Protein AF-A0A1I7I3B3-F1 (afdb_monomer_lite)

Secondary structure (DSSP, 8-state):
--GGGGSS-------S--TTSPPPPTT-EEEEEEGGGEEEEEESS---EEE-TTS-EEE-SS-EEEEEEETTS-EEEEEE-TT-EEEEETTEEEEEESSPPEEE-

Radius of gyration: 14.71 Å; chains: 1; bounding box: 28×39×44 Å

Sequence (105 aa):
MNKDLMRNTGSLISPTIDISGGAIPDGYKVTRCNTDHIACMLWNPLGVWESTPNQVLKLVSSVCRLNVIKSNGLNMTFNFKENDYRYTLGNWIILIHQNDIDIKK

Foldseek 3Di:
DDPPPVVPDPCQADQDDDVVRDHQDPLKGKGKDQQVFFPDKDKVPQADWDQDPVRKTFGQDQWIWIWTQGPVRKIKIDTAGGGWIWDDDVRIIMTIGNDDIDIDD

pLDDT: mean 77.69, std 22.49, range [29.98, 96.88]

Structure (mmCIF, N/CA/C/O backbone):
data_AF-A0A1I7I3B3-F1
#
_entry.id   AF-A0A1I7I3B3-F1
#
loop_
_atom_site.group_PDB
_atom_site.id
_atom_site.type_symbol
_atom_site.label_atom_id
_atom_site.label_alt_id
_atom_site.label_comp_id
_atom_site.label_asym_id
_atom_site.label_entity_id
_atom_site.label_seq_id
_atom_site.pdbx_PDB_ins_code
_atom_site.Cartn_x
_atom_site.Cartn_y
_atom_site.Cartn_z
_atom_site.occupancy
_atom_site.B_iso_or_equiv
_atom_site.auth_seq_id
_atom_site.auth_comp_id
_atom_site.auth_asym_id
_atom_site.auth_atom_id
_atom_site.pdbx_PDB_model_num
ATOM 1 N N . MET A 1 1 ? -11.373 -27.921 25.556 1.00 36.56 1 MET A N 1
ATOM 2 C CA . MET A 1 1 ? -10.308 -26.964 25.182 1.00 36.56 1 MET A CA 1
ATOM 3 C C . MET A 1 1 ? -10.866 -26.074 24.073 1.00 36.56 1 MET A C 1
ATOM 5 O O . MET A 1 1 ? -11.406 -26.609 23.113 1.00 36.56 1 MET A O 1
ATOM 9 N N . ASN A 1 2 ? -10.911 -24.759 24.309 1.00 30.50 2 ASN A N 1
ATOM 10 C CA . ASN A 1 2 ? -11.825 -23.792 23.676 1.00 30.50 2 ASN A CA 1
ATOM 11 C C . ASN A 1 2 ? -11.693 -23.6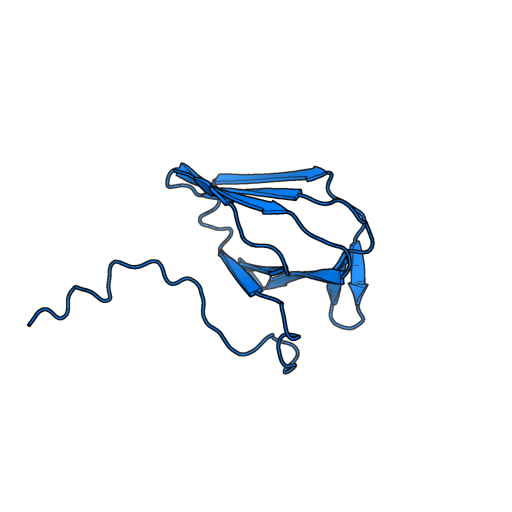56 22.148 1.00 30.50 2 ASN A C 1
ATOM 13 O O . ASN A 1 2 ? -10.608 -23.394 21.639 1.00 30.50 2 ASN A O 1
ATOM 17 N N . LYS A 1 3 ? -12.835 -23.730 21.445 1.00 33.12 3 LYS A N 1
ATOM 18 C CA . LYS A 1 3 ? -12.993 -23.413 20.010 1.00 33.12 3 LYS A CA 1
ATOM 19 C C . LYS A 1 3 ? -13.102 -21.902 19.729 1.00 33.12 3 LYS A C 1
ATOM 21 O O . LYS A 1 3 ? -13.203 -21.497 18.578 1.00 33.12 3 LYS A O 1
ATOM 26 N N . ASP A 1 4 ? -13.019 -21.069 20.765 1.00 36.06 4 ASP A N 1
ATOM 27 C CA . ASP A 1 4 ? -13.227 -19.619 20.678 1.00 36.06 4 ASP A CA 1
ATOM 28 C C . ASP A 1 4 ? -11.951 -18.792 20.458 1.00 36.06 4 ASP A C 1
ATOM 30 O O . ASP A 1 4 ? -12.020 -17.571 20.335 1.00 36.06 4 ASP A O 1
ATOM 34 N N . LEU A 1 5 ? -10.780 -19.427 20.325 1.00 30.02 5 LEU A N 1
ATOM 35 C CA . LEU A 1 5 ? -9.524 -18.707 20.072 1.00 30.02 5 LEU A CA 1
ATOM 36 C C . LEU A 1 5 ? -9.234 -18.436 18.582 1.00 30.02 5 LEU A C 1
ATOM 38 O O . LEU A 1 5 ? -8.231 -17.807 18.268 1.00 30.02 5 LEU A O 1
ATOM 42 N N . MET A 1 6 ? -10.109 -18.868 17.663 1.00 29.98 6 MET A N 1
ATOM 43 C CA . MET A 1 6 ? -10.004 -18.550 16.224 1.00 29.98 6 MET A CA 1
ATOM 44 C C . MET A 1 6 ? -10.918 -17.403 15.770 1.00 29.98 6 MET A C 1
ATOM 46 O O . MET A 1 6 ? -10.950 -17.069 14.591 1.00 29.98 6 MET A O 1
ATOM 50 N N . ARG A 1 7 ? -11.647 -16.764 16.694 1.00 31.56 7 ARG A N 1
ATOM 51 C CA . ARG A 1 7 ? -12.500 -15.602 16.387 1.00 31.56 7 ARG A CA 1
ATOM 52 C C . ARG A 1 7 ? -11.849 -14.246 16.666 1.00 31.56 7 ARG A C 1
ATOM 54 O O . ARG A 1 7 ? -12.458 -13.233 16.350 1.00 31.56 7 ARG A O 1
ATOM 61 N N . ASN A 1 8 ? -10.644 -14.207 17.246 1.00 33.16 8 ASN A N 1
ATOM 62 C CA . ASN A 1 8 ? -10.120 -12.979 17.856 1.00 33.16 8 ASN A CA 1
ATOM 63 C C . ASN A 1 8 ? -8.655 -12.634 17.551 1.00 33.16 8 ASN A C 1
ATOM 65 O O . ASN A 1 8 ? -8.051 -11.814 18.236 1.00 33.16 8 ASN A O 1
ATOM 69 N N . THR A 1 9 ? -8.085 -13.195 16.491 1.00 31.08 9 THR A N 1
ATOM 70 C CA . THR A 1 9 ? -6.861 -12.654 15.898 1.00 31.08 9 THR A CA 1
ATOM 71 C C . THR A 1 9 ? -7.204 -12.211 14.490 1.00 31.08 9 THR A C 1
ATOM 73 O O . THR A 1 9 ? -7.541 -13.021 13.632 1.00 31.08 9 THR A O 1
ATOM 76 N N . GLY A 1 10 ? -7.180 -10.898 14.262 1.00 32.03 10 GLY A N 1
ATOM 77 C CA . GLY A 1 10 ? -7.293 -10.274 12.949 1.00 32.03 10 GLY A CA 1
ATOM 78 C C . GLY A 1 10 ? -6.121 -10.655 12.047 1.00 32.03 10 GLY A C 1
ATOM 79 O O . GLY A 1 10 ? -5.329 -9.801 11.660 1.00 32.03 10 GLY A O 1
ATOM 80 N N . SER A 1 11 ? -6.010 -11.940 11.715 1.00 32.91 11 SER A N 1
ATOM 81 C CA . SER A 1 11 ? -5.093 -12.476 10.724 1.00 32.91 11 SER A CA 1
ATOM 82 C C . SER A 1 11 ? -5.654 -12.145 9.343 1.00 32.91 11 SER A C 1
ATOM 84 O O . SER A 1 11 ? -6.195 -12.984 8.630 1.00 32.91 11 SER A O 1
ATOM 86 N N . LEU A 1 12 ? -5.563 -10.866 8.978 1.00 35.53 12 LEU A N 1
ATOM 87 C CA . LEU A 1 12 ? -5.835 -10.339 7.638 1.00 35.53 12 LEU A CA 1
ATOM 88 C C . LEU A 1 12 ? -4.683 -10.639 6.663 1.00 35.53 12 LEU A C 1
ATOM 90 O O . LEU A 1 12 ? -4.424 -9.877 5.734 1.00 35.53 12 LEU A O 1
ATOM 94 N N . ILE A 1 13 ? -3.985 -11.758 6.849 1.00 36.53 13 ILE A N 1
ATOM 95 C CA . ILE A 1 13 ? -2.905 -12.182 5.965 1.00 36.53 13 ILE A CA 1
ATOM 96 C C . ILE A 1 13 ? -3.275 -13.562 5.442 1.00 36.53 13 ILE A C 1
ATOM 98 O O . ILE A 1 13 ? -2.869 -14.584 5.983 1.00 36.53 13 ILE A O 1
ATOM 102 N N . SER A 1 14 ? -4.075 -13.589 4.375 1.00 32.41 14 SER A N 1
ATOM 103 C CA . SER A 1 14 ? -4.078 -14.753 3.491 1.00 32.41 14 SER A CA 1
ATOM 104 C C . SER A 1 14 ? -2.776 -14.699 2.691 1.00 32.41 14 SER A C 1
ATOM 106 O O . SER A 1 14 ? -2.622 -13.788 1.868 1.00 32.41 14 SER A O 1
ATOM 108 N N . PRO A 1 15 ? -1.825 -15.626 2.873 1.00 38.41 15 PRO A N 1
ATOM 109 C CA . PRO A 1 15 ? -0.866 -15.863 1.816 1.00 38.41 15 PRO A CA 1
ATOM 110 C C . PRO A 1 15 ? -1.638 -16.425 0.617 1.00 38.41 15 PRO A C 1
ATOM 112 O O . PRO A 1 15 ? -2.771 -16.898 0.742 1.00 38.41 15 PRO A O 1
ATOM 115 N N . THR A 1 16 ? -0.997 -16.395 -0.540 1.00 38.28 16 THR A N 1
ATOM 116 C CA . THR A 1 16 ? -1.379 -17.098 -1.768 1.00 38.28 16 THR A CA 1
ATOM 117 C C . THR A 1 16 ? -2.521 -16.521 -2.617 1.00 38.28 16 THR A C 1
ATOM 119 O O . THR A 1 16 ? -3.692 -16.525 -2.255 1.00 38.28 16 THR A O 1
ATOM 122 N N . ILE A 1 17 ? -2.082 -16.140 -3.824 1.00 36.38 17 ILE A N 1
ATOM 123 C CA . ILE A 1 17 ? -2.795 -15.871 -5.074 1.00 36.38 17 ILE A CA 1
ATOM 124 C C . ILE A 1 17 ? -3.186 -14.400 -5.257 1.00 36.38 17 ILE A C 1
ATOM 126 O O . ILE A 1 17 ? -4.238 -13.921 -4.835 1.00 36.38 17 ILE A O 1
ATOM 130 N N . ASP A 1 18 ? -2.260 -13.683 -5.896 1.00 41.34 18 ASP A N 1
ATOM 131 C CA . ASP A 1 18 ? -2.554 -12.485 -6.670 1.00 41.34 18 ASP A CA 1
ATOM 132 C C . ASP A 1 18 ? -3.455 -12.864 -7.864 1.00 41.34 18 ASP A C 1
ATOM 134 O O . ASP A 1 18 ? -3.391 -13.977 -8.390 1.00 41.34 18 ASP A O 1
ATOM 138 N N . ILE A 1 19 ? -4.290 -11.929 -8.306 1.00 42.31 19 ILE A N 1
ATOM 139 C CA . ILE A 1 19 ? -5.278 -12.086 -9.392 1.00 42.31 19 ILE A CA 1
ATOM 140 C C . ILE A 1 19 ? -4.572 -12.278 -10.752 1.00 42.31 19 ILE A C 1
ATOM 142 O O . ILE A 1 19 ? -5.196 -12.617 -11.752 1.00 42.31 19 ILE A O 1
ATOM 146 N N . SER A 1 20 ? -3.246 -12.119 -10.780 1.00 38.88 20 SER A N 1
ATOM 147 C CA . SER A 1 20 ? -2.369 -12.394 -11.918 1.00 38.88 20 SER A CA 1
ATOM 148 C C . SER A 1 20 ? -1.911 -13.860 -12.032 1.00 38.88 20 SER A C 1
ATOM 150 O O . SER A 1 20 ? -1.278 -14.213 -13.024 1.00 38.88 20 SER A O 1
ATOM 152 N N . GLY A 1 21 ? -2.183 -14.721 -11.039 1.00 39.03 21 GLY A N 1
AT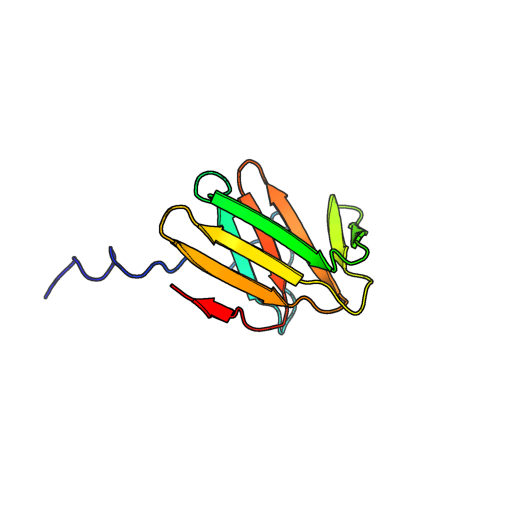OM 153 C CA . GLY A 1 21 ? -1.661 -16.097 -11.007 1.00 39.03 21 GLY A CA 1
ATOM 154 C C . GLY A 1 21 ? -0.147 -16.194 -10.759 1.00 39.03 21 GLY A C 1
ATOM 155 O O . GLY A 1 21 ? 0.409 -17.290 -10.800 1.00 39.03 21 GLY A O 1
ATOM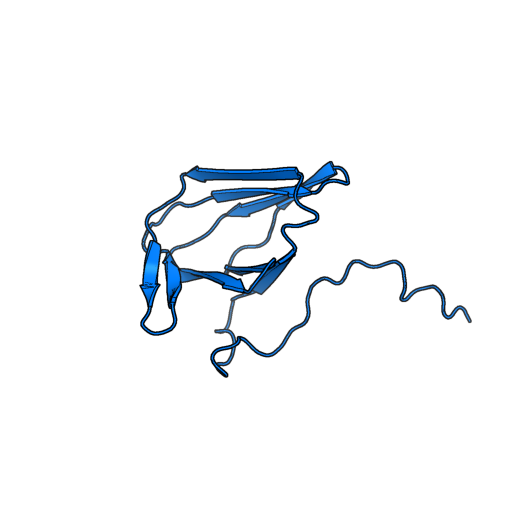 156 N N . GLY A 1 22 ? 0.524 -15.068 -10.490 1.00 52.38 22 GLY A N 1
ATOM 157 C CA . GLY A 1 22 ? 1.949 -15.008 -10.172 1.00 52.38 22 GLY A CA 1
ATOM 158 C C . GLY A 1 22 ? 2.246 -15.269 -8.694 1.00 52.38 22 GLY A C 1
ATOM 159 O O . GLY A 1 22 ? 1.444 -14.968 -7.805 1.00 52.38 22 GLY A O 1
ATOM 160 N N . ALA A 1 23 ? 3.429 -15.820 -8.421 1.00 61.56 23 ALA A N 1
ATOM 161 C CA . ALA A 1 23 ? 3.970 -15.873 -7.068 1.00 61.56 23 ALA A CA 1
ATOM 162 C C . ALA A 1 23 ? 4.297 -14.451 -6.577 1.00 61.56 23 ALA A C 1
ATOM 164 O O . ALA A 1 23 ? 4.796 -13.622 -7.339 1.00 61.56 23 ALA A O 1
ATOM 165 N N . ILE A 1 24 ? 4.030 -14.174 -5.298 1.00 68.38 24 ILE A N 1
ATOM 166 C CA . ILE A 1 24 ? 4.488 -12.943 -4.642 1.00 68.38 24 ILE A CA 1
ATOM 167 C C . ILE A 1 24 ? 6.024 -12.991 -4.629 1.00 68.38 24 ILE A C 1
ATOM 169 O O . ILE A 1 24 ? 6.556 -14.012 -4.187 1.00 68.38 24 ILE A O 1
ATOM 173 N N . PRO A 1 25 ? 6.741 -11.955 -5.106 1.00 72.12 25 PRO A N 1
ATOM 174 C CA . PRO A 1 25 ? 8.198 -11.993 -5.135 1.00 72.12 25 PRO A CA 1
ATOM 175 C C . PRO A 1 25 ? 8.790 -12.151 -3.728 1.00 72.12 25 PRO A C 1
ATOM 177 O O . PRO A 1 25 ? 8.230 -11.644 -2.750 1.00 72.12 25 PRO A O 1
ATOM 180 N N . ASP A 1 26 ? 9.942 -12.814 -3.627 1.00 77.62 26 ASP A N 1
ATOM 181 C CA . ASP A 1 26 ? 10.641 -12.982 -2.352 1.00 77.62 26 ASP A CA 1
ATOM 182 C C . ASP A 1 26 ? 10.920 -11.625 -1.688 1.00 77.62 26 ASP A C 1
ATOM 184 O O . ASP A 1 26 ? 11.285 -10.644 -2.339 1.00 77.62 26 ASP A O 1
ATOM 188 N N . GLY A 1 27 ? 10.728 -11.565 -0.368 1.00 82.25 27 GLY A N 1
ATOM 189 C CA . GLY A 1 27 ? 10.903 -10.343 0.422 1.00 82.25 27 GLY A CA 1
ATOM 190 C C . GLY A 1 27 ? 9.699 -9.394 0.436 1.00 82.25 27 GLY A C 1
ATOM 191 O O . GLY A 1 27 ? 9.737 -8.402 1.162 1.00 82.25 27 GLY A O 1
ATOM 192 N N . TYR A 1 28 ? 8.620 -9.696 -0.294 1.00 85.94 28 TYR A N 1
ATOM 193 C CA . TYR A 1 28 ? 7.390 -8.901 -0.266 1.00 85.94 28 TYR A CA 1
ATOM 194 C C . TYR A 1 28 ? 6.330 -9.486 0.670 1.00 85.94 28 TYR A C 1
ATOM 196 O O . TYR A 1 28 ? 6.189 -10.696 0.850 1.00 85.94 28 TYR A O 1
ATOM 204 N N . LYS A 1 29 ? 5.533 -8.588 1.242 1.00 86.62 29 LYS A N 1
ATOM 205 C CA . LYS A 1 29 ? 4.364 -8.863 2.079 1.00 86.62 29 LYS A CA 1
ATOM 206 C C . LYS A 1 29 ? 3.125 -8.345 1.365 1.00 86.62 29 LYS A C 1
ATOM 208 O O . LYS A 1 29 ? 3.190 -7.343 0.656 1.00 86.62 29 LYS A O 1
ATOM 213 N N . VAL A 1 30 ? 1.994 -9.016 1.571 1.00 88.00 30 VAL A N 1
ATOM 214 C CA . VAL A 1 30 ? 0.707 -8.604 0.999 1.00 88.00 30 VAL A CA 1
ATOM 215 C C . VAL A 1 30 ? -0.228 -8.169 2.107 1.00 88.00 30 VAL A C 1
ATOM 217 O O . VAL A 1 30 ? -0.596 -8.971 2.966 1.00 88.00 30 VAL A O 1
ATOM 220 N N . THR A 1 31 ? -0.671 -6.919 2.031 1.00 87.75 31 THR A N 1
ATOM 221 C CA . THR A 1 31 ? -1.686 -6.369 2.923 1.00 87.75 31 THR A CA 1
ATOM 222 C C . THR A 1 31 ? -2.948 -6.056 2.151 1.00 87.75 31 THR A C 1
ATOM 224 O O . THR A 1 31 ? -2.921 -5.376 1.125 1.00 87.75 31 THR A O 1
ATOM 227 N N . ARG A 1 32 ? -4.077 -6.550 2.663 1.00 88.25 32 ARG A N 1
ATOM 228 C CA . ARG A 1 32 ? -5.398 -6.318 2.083 1.00 88.25 32 ARG A CA 1
ATOM 229 C C . ARG A 1 32 ? -6.201 -5.432 3.014 1.00 88.25 32 ARG A C 1
ATOM 231 O O . ARG A 1 32 ? -6.480 -5.797 4.155 1.00 88.25 32 ARG A O 1
ATOM 238 N N . CYS A 1 33 ? -6.605 -4.278 2.512 1.00 86.69 33 CYS A N 1
ATOM 239 C CA . CYS A 1 33 ? -7.406 -3.330 3.260 1.00 86.69 33 CYS A CA 1
ATOM 240 C C . CYS A 1 33 ? -8.779 -3.214 2.603 1.00 86.69 33 CYS A C 1
ATOM 242 O O . CYS A 1 33 ? -8.904 -2.650 1.522 1.00 86.69 33 CYS A O 1
ATOM 244 N N . ASN A 1 34 ? -9.816 -3.715 3.277 1.00 88.06 34 ASN A N 1
ATOM 245 C CA . ASN A 1 34 ? -11.189 -3.425 2.875 1.00 88.06 34 ASN A CA 1
ATOM 246 C C . ASN A 1 34 ? -11.483 -1.939 3.140 1.00 88.06 34 ASN A C 1
ATOM 248 O O . ASN A 1 34 ? -11.289 -1.482 4.277 1.00 88.06 34 ASN A O 1
ATOM 252 N N . THR A 1 35 ? -11.893 -1.214 2.100 1.00 88.19 35 THR A N 1
ATOM 253 C CA . THR A 1 35 ? -12.173 0.224 2.104 1.00 88.19 35 THR A CA 1
ATOM 254 C C . THR A 1 35 ? -13.429 0.584 2.886 1.00 88.19 35 THR A C 1
ATOM 256 O O . THR A 1 35 ? -13.472 1.670 3.452 1.00 88.19 35 THR A O 1
ATOM 259 N N . ASP A 1 36 ? -14.381 -0.339 3.039 1.00 89.94 36 ASP A N 1
ATOM 260 C CA . ASP A 1 36 ? -15.619 -0.133 3.814 1.00 89.94 36 ASP A CA 1
ATOM 261 C C . ASP A 1 36 ? -15.344 0.051 5.318 1.00 89.94 36 ASP A C 1
ATOM 263 O O . ASP A 1 36 ? -16.164 0.578 6.068 1.00 89.94 36 ASP A O 1
ATOM 267 N N . HIS A 1 37 ? -14.162 -0.368 5.775 1.00 88.56 37 HIS A N 1
ATOM 268 C CA . HIS A 1 37 ? -13.712 -0.236 7.162 1.00 88.56 37 HIS A CA 1
ATOM 269 C C . HIS A 1 37 ? -12.605 0.810 7.338 1.00 88.56 37 HIS A C 1
ATOM 271 O O . HIS A 1 37 ? -11.913 0.807 8.361 1.00 88.56 37 HIS A O 1
ATOM 277 N N . ILE A 1 38 ? -12.379 1.662 6.335 1.00 90.00 38 ILE A N 1
ATOM 278 C CA . ILE A 1 38 ? -11.395 2.742 6.394 1.00 90.00 38 ILE A CA 1
ATOM 279 C C . ILE A 1 38 ? -12.124 4.061 6.632 1.00 90.00 38 ILE A C 1
ATOM 281 O O . ILE A 1 38 ? -12.924 4.491 5.812 1.00 90.00 38 ILE A O 1
ATOM 285 N N . ALA A 1 39 ? -11.804 4.720 7.743 1.00 92.12 39 ALA A N 1
ATOM 286 C CA . ALA A 1 39 ? -12.280 6.069 8.020 1.00 92.12 39 ALA A CA 1
ATOM 287 C C . ALA A 1 39 ? -11.497 7.112 7.212 1.00 92.12 39 ALA A C 1
ATOM 289 O O . ALA A 1 39 ? -12.062 8.111 6.777 1.00 92.12 39 ALA A O 1
ATOM 290 N N . CYS A 1 40 ? -10.191 6.897 7.016 1.00 93.81 40 CYS A N 1
ATOM 291 C CA . CYS A 1 40 ? -9.342 7.828 6.280 1.00 93.81 40 CYS A CA 1
ATOM 292 C C . CYS A 1 40 ? -8.127 7.132 5.641 1.00 93.81 40 CYS A C 1
ATOM 294 O O . CYS A 1 40 ? -7.503 6.265 6.258 1.00 93.81 40 CYS A O 1
ATOM 296 N N . MET A 1 41 ? -7.772 7.542 4.418 1.00 94.50 41 MET A N 1
ATOM 297 C CA . MET A 1 41 ? -6.513 7.196 3.747 1.00 94.50 41 MET A CA 1
ATOM 298 C C . MET A 1 41 ? -5.757 8.469 3.386 1.00 94.50 41 MET A C 1
ATOM 300 O O . MET A 1 41 ? -6.296 9.329 2.694 1.00 94.50 41 MET A O 1
ATOM 304 N N . LEU A 1 42 ? -4.498 8.568 3.808 1.00 95.75 42 LEU A N 1
ATOM 305 C CA . LEU A 1 42 ? -3.656 9.735 3.546 1.00 95.75 42 LEU A CA 1
ATOM 306 C C . LEU A 1 42 ? -2.342 9.312 2.900 1.00 95.75 42 LEU A C 1
ATOM 308 O O . LEU A 1 42 ? -1.527 8.628 3.519 1.00 95.75 42 LEU A O 1
ATOM 312 N N . TRP A 1 43 ? -2.126 9.769 1.670 1.00 94.50 43 TRP A N 1
ATOM 313 C CA . TRP A 1 43 ? -0.870 9.608 0.947 1.00 94.50 43 TRP A CA 1
ATOM 314 C C . TRP A 1 43 ? 0.002 10.842 1.155 1.00 94.50 43 TRP A C 1
ATOM 316 O O . TRP A 1 43 ? -0.382 11.931 0.732 1.00 94.50 43 TRP A O 1
ATOM 326 N N . ASN A 1 44 ? 1.159 10.701 1.806 1.00 92.44 44 ASN A N 1
ATOM 327 C CA . ASN A 1 44 ? 2.090 11.821 1.957 1.00 92.44 44 ASN A CA 1
ATOM 328 C C . ASN A 1 44 ? 3.526 11.378 2.328 1.00 92.44 44 ASN A C 1
ATOM 330 O O . ASN A 1 44 ? 3.755 11.039 3.500 1.00 92.44 44 ASN A O 1
ATOM 334 N N . PRO A 1 45 ? 4.498 11.440 1.395 1.00 91.38 45 PRO A N 1
ATOM 335 C CA . PRO A 1 45 ? 4.316 11.779 -0.023 1.00 91.38 45 PRO A CA 1
ATOM 336 C C . PRO A 1 45 ? 3.600 10.649 -0.787 1.00 91.38 45 PRO A C 1
ATOM 338 O O . PRO A 1 45 ? 3.710 9.482 -0.413 1.00 91.38 45 PRO A O 1
ATOM 341 N N . LEU A 1 46 ? 2.871 10.979 -1.862 1.00 90.06 46 LEU A N 1
ATOM 342 C CA . LEU A 1 46 ? 2.189 9.982 -2.708 1.00 90.06 46 LEU A CA 1
ATOM 343 C C . LEU A 1 46 ? 3.165 9.146 -3.553 1.00 90.06 46 LEU A C 1
ATOM 345 O O . LEU A 1 46 ? 2.862 7.991 -3.844 1.00 90.06 46 LEU A O 1
ATOM 349 N N . GLY A 1 47 ? 4.326 9.699 -3.914 1.00 93.19 47 GLY A N 1
ATOM 350 C CA . GLY A 1 47 ? 5.244 9.087 -4.879 1.00 93.19 47 GLY A CA 1
ATOM 351 C C . GLY A 1 47 ? 4.662 9.009 -6.301 1.00 93.19 47 GLY A C 1
ATOM 352 O O . GLY A 1 47 ? 3.497 9.332 -6.537 1.00 93.19 47 GLY A O 1
ATOM 353 N N . VAL A 1 48 ? 5.488 8.585 -7.255 1.00 96.25 48 VAL A N 1
ATOM 354 C CA . VAL A 1 48 ? 5.129 8.339 -8.660 1.00 96.25 48 VAL A CA 1
ATOM 355 C C . VAL A 1 48 ? 4.913 6.843 -8.867 1.00 96.25 48 VAL A C 1
ATOM 357 O O . VAL A 1 48 ? 5.759 6.026 -8.495 1.00 96.25 48 VAL A O 1
ATOM 360 N N . TRP A 1 49 ? 3.776 6.505 -9.471 1.00 93.94 49 TRP A N 1
ATOM 361 C CA . TRP A 1 49 ? 3.341 5.140 -9.745 1.00 93.94 49 TRP A CA 1
ATOM 362 C C . TRP A 1 49 ? 3.128 4.951 -11.245 1.00 93.94 49 TRP A C 1
ATOM 364 O O . TRP A 1 49 ? 2.454 5.768 -11.870 1.00 93.94 49 TRP A O 1
ATOM 374 N N . GLU A 1 50 ? 3.637 3.856 -11.795 1.00 93.06 50 GLU A N 1
ATOM 375 C CA . GLU A 1 50 ? 3.475 3.494 -13.204 1.00 93.06 50 GLU A CA 1
ATOM 376 C C . GLU A 1 50 ? 2.561 2.279 -13.352 1.00 93.06 50 GLU A C 1
ATOM 378 O O . GLU A 1 50 ? 2.612 1.341 -12.552 1.00 93.06 50 GLU A O 1
ATOM 383 N N . SER A 1 51 ? 1.708 2.287 -14.377 1.00 86.00 51 SER A N 1
ATOM 384 C CA . SER A 1 51 ? 0.850 1.141 -14.675 1.00 86.00 51 SER A CA 1
ATOM 385 C C . SER A 1 51 ? 1.653 0.034 -15.343 1.00 86.00 51 SER A C 1
ATOM 387 O O . SER A 1 51 ? 2.331 0.249 -16.344 1.00 86.00 51 SER A O 1
ATOM 389 N N . THR A 1 52 ? 1.501 -1.180 -14.833 1.00 78.69 52 THR A N 1
ATOM 390 C CA . THR A 1 52 ? 1.905 -2.404 -15.528 1.00 78.69 52 THR A CA 1
ATOM 391 C C . THR A 1 52 ? 0.828 -2.815 -16.548 1.00 78.69 52 THR A C 1
ATOM 393 O O . THR A 1 52 ? -0.304 -2.316 -16.476 1.00 78.69 52 THR A O 1
ATOM 396 N N . PRO A 1 53 ? 1.118 -3.756 -17.470 1.00 70.06 53 PRO A N 1
ATOM 397 C CA . PRO A 1 53 ? 0.126 -4.281 -18.416 1.00 70.06 53 PRO A CA 1
ATOM 398 C C . PRO A 1 53 ? -1.134 -4.882 -17.766 1.00 70.06 53 PRO A C 1
ATOM 400 O O . PRO A 1 53 ? -2.188 -4.907 -18.392 1.00 70.06 53 PRO A O 1
ATOM 403 N N . ASN A 1 54 ? -1.053 -5.312 -16.501 1.00 71.56 54 ASN A N 1
ATOM 404 C CA . ASN A 1 54 ? -2.152 -5.949 -15.766 1.00 71.56 54 ASN A CA 1
ATOM 405 C C . ASN A 1 54 ? -2.919 -4.974 -14.853 1.00 71.56 54 ASN A C 1
ATOM 407 O O . ASN A 1 54 ? -3.551 -5.407 -13.894 1.00 71.56 54 ASN A O 1
ATOM 411 N N . GLN A 1 55 ? -2.828 -3.661 -15.100 1.00 74.19 55 GLN A N 1
ATOM 412 C CA . GLN A 1 55 ? -3.457 -2.603 -14.285 1.00 74.19 55 GLN A CA 1
ATOM 413 C C . GLN A 1 55 ? -2.970 -2.536 -12.822 1.00 74.19 55 GLN A C 1
ATOM 415 O O . GLN A 1 55 ? -3.501 -1.772 -12.016 1.00 74.19 55 GLN A O 1
ATOM 420 N N . VAL A 1 56 ? -1.922 -3.288 -12.474 1.00 84.25 56 VAL A N 1
ATOM 421 C CA . VAL A 1 56 ? -1.204 -3.135 -11.205 1.00 84.25 56 VAL A CA 1
ATOM 422 C C . VAL A 1 56 ? -0.318 -1.900 -11.297 1.00 84.25 56 VAL A C 1
ATOM 424 O O . VAL A 1 56 ? 0.379 -1.718 -12.296 1.00 84.25 56 VAL A O 1
ATOM 427 N N . LEU A 1 57 ? -0.320 -1.066 -10.259 1.00 89.25 57 LEU A N 1
ATOM 428 C CA . LEU A 1 57 ? 0.551 0.098 -10.159 1.00 89.25 57 LEU A CA 1
ATOM 429 C C . LEU A 1 57 ? 1.851 -0.282 -9.454 1.00 89.25 57 LEU A C 1
ATOM 431 O O . LEU A 1 57 ? 1.815 -0.824 -8.351 1.00 89.25 57 LEU A O 1
ATOM 435 N N . LYS A 1 58 ? 2.985 0.052 -10.064 1.00 92.25 58 LYS A N 1
ATOM 436 C CA . LYS A 1 58 ? 4.334 -0.141 -9.525 1.00 92.25 58 LYS A CA 1
ATOM 437 C C . LYS A 1 58 ? 4.923 1.202 -9.096 1.00 92.25 58 LYS A C 1
ATOM 439 O O . LYS A 1 58 ? 4.873 2.163 -9.861 1.00 92.25 58 LYS A O 1
ATOM 444 N N . LEU A 1 59 ? 5.474 1.288 -7.889 1.00 94.94 59 LEU A N 1
ATOM 445 C CA . LEU A 1 59 ? 6.136 2.496 -7.406 1.00 94.94 59 LEU A CA 1
ATOM 446 C C . LEU A 1 59 ? 7.504 2.642 -8.079 1.00 94.94 59 LEU A C 1
ATOM 448 O O . LEU A 1 59 ? 8.339 1.744 -7.978 1.00 94.94 59 LEU A O 1
ATOM 452 N N . VAL A 1 60 ? 7.745 3.790 -8.709 1.00 95.25 60 VAL A N 1
ATOM 453 C CA . VAL A 1 60 ? 9.054 4.150 -9.294 1.00 95.25 60 VAL A CA 1
ATOM 454 C C . VAL A 1 60 ? 9.770 5.250 -8.510 1.00 95.25 60 VAL A C 1
ATOM 456 O O . VAL A 1 60 ? 10.926 5.560 -8.764 1.00 95.25 60 VAL A O 1
ATOM 459 N N . SER A 1 61 ? 9.096 5.861 -7.534 1.00 93.81 61 SER A N 1
ATOM 460 C CA . SER A 1 61 ? 9.732 6.800 -6.608 1.00 93.81 61 SER A CA 1
ATOM 461 C C . SER A 1 61 ? 10.435 6.101 -5.451 1.00 93.81 61 SER A C 1
ATOM 463 O O . SER A 1 61 ? 9.979 5.078 -4.949 1.00 93.81 61 SER A O 1
ATOM 465 N N . SER A 1 62 ? 11.488 6.741 -4.946 1.00 90.44 62 SER A N 1
ATOM 466 C CA . SER A 1 62 ? 12.222 6.308 -3.752 1.00 90.44 62 SER A CA 1
ATOM 467 C C . SER A 1 62 ? 11.502 6.613 -2.432 1.00 90.44 62 SER A C 1
ATOM 469 O O . SER A 1 62 ? 11.867 6.061 -1.396 1.00 90.44 62 SER A O 1
ATOM 471 N N . VAL A 1 63 ? 10.485 7.484 -2.450 1.00 89.00 63 VAL A N 1
ATOM 472 C CA . VAL A 1 63 ? 9.694 7.864 -1.273 1.00 89.00 63 VAL A CA 1
ATOM 473 C C . VAL A 1 63 ? 8.198 7.794 -1.562 1.00 89.00 63 VAL A C 1
ATOM 475 O O . VAL A 1 63 ? 7.689 8.415 -2.495 1.00 89.00 63 VAL A O 1
ATOM 478 N N . CYS A 1 64 ? 7.475 7.054 -0.729 1.00 96.19 64 CYS A N 1
ATOM 479 C CA . CYS A 1 64 ? 6.020 7.028 -0.718 1.00 96.19 64 CYS A CA 1
ATOM 480 C C . CYS A 1 64 ? 5.532 6.524 0.644 1.00 96.19 64 CYS A C 1
ATOM 482 O O . CYS A 1 64 ? 6.094 5.583 1.207 1.00 96.19 64 CYS A O 1
ATOM 484 N N . ARG A 1 65 ? 4.480 7.147 1.181 1.00 96.88 65 ARG A N 1
ATOM 485 C CA . ARG A 1 65 ? 3.874 6.727 2.445 1.00 96.88 65 ARG A CA 1
ATOM 486 C C . ARG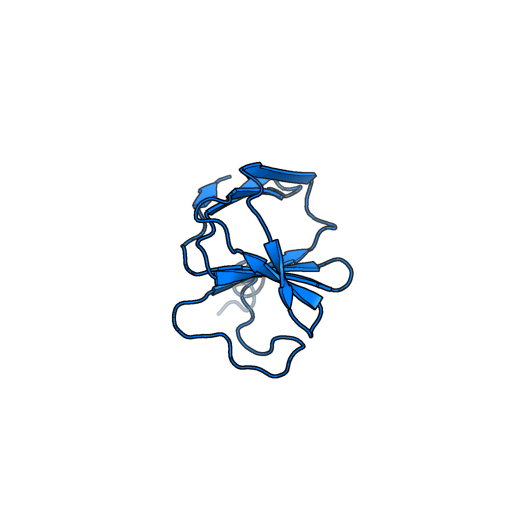 A 1 65 ? 2.359 6.807 2.386 1.00 96.88 65 ARG A C 1
ATOM 488 O O . ARG A 1 65 ? 1.806 7.827 1.972 1.00 96.88 65 ARG A O 1
ATOM 495 N N . LEU A 1 66 ? 1.711 5.759 2.881 1.00 96.69 66 LEU A N 1
ATOM 496 C CA . LEU A 1 66 ? 0.270 5.699 3.104 1.00 96.69 66 LEU A CA 1
ATOM 497 C C . LEU A 1 66 ? -0.011 5.520 4.592 1.00 96.69 66 LEU A C 1
ATOM 499 O O . LEU A 1 66 ? 0.507 4.597 5.210 1.00 96.69 66 LEU A O 1
ATOM 503 N N . ASN A 1 67 ? -0.891 6.349 5.138 1.00 96.38 67 ASN A N 1
ATOM 504 C CA . ASN A 1 67 ? -1.523 6.108 6.430 1.00 96.38 67 ASN A CA 1
ATOM 505 C C . ASN A 1 67 ? -2.967 5.657 6.201 1.00 96.38 67 ASN A C 1
ATOM 507 O O . ASN A 1 67 ? -3.720 6.339 5.501 1.00 96.38 67 ASN A O 1
ATOM 511 N N . VAL A 1 68 ? -3.353 4.530 6.794 1.00 94.56 68 VAL A N 1
ATOM 512 C CA . VAL A 1 68 ? -4.722 4.007 6.788 1.00 94.56 68 VAL A CA 1
ATOM 513 C C . VAL A 1 68 ? -5.259 4.040 8.209 1.00 94.56 68 VAL A C 1
ATOM 515 O O . VAL A 1 68 ? -4.786 3.298 9.067 1.00 94.56 68 VAL A O 1
ATOM 518 N N . ILE A 1 69 ? -6.282 4.858 8.436 1.00 92.25 69 ILE A N 1
ATOM 519 C CA . ILE A 1 69 ? -7.005 4.929 9.704 1.00 92.25 69 ILE A CA 1
ATOM 520 C C . ILE A 1 69 ? -8.299 4.136 9.541 1.00 92.25 69 ILE A C 1
ATOM 522 O O . ILE A 1 69 ? -9.180 4.502 8.759 1.00 92.25 69 ILE A O 1
ATOM 526 N N . LYS A 1 70 ? -8.408 3.021 10.257 1.00 88.56 70 LYS A N 1
ATOM 527 C CA . LYS A 1 70 ? -9.600 2.173 10.291 1.00 88.56 70 LYS A CA 1
ATOM 528 C C . LYS A 1 70 ? -10.676 2.794 11.174 1.00 88.56 70 LYS A C 1
ATOM 530 O O . LYS A 1 70 ? -10.380 3.505 12.130 1.00 88.56 70 LYS A O 1
ATOM 535 N N . SER A 1 71 ? -11.935 2.457 10.906 1.00 88.44 71 SER A N 1
ATOM 536 C CA . SER A 1 71 ? -13.086 2.977 11.664 1.00 88.44 71 SER A CA 1
ATOM 537 C C . SER A 1 71 ? -13.074 2.600 13.152 1.00 88.44 71 SER A C 1
ATOM 539 O O . SER A 1 71 ? -13.767 3.218 13.949 1.00 88.44 71 SER A O 1
ATOM 541 N N . ASN A 1 72 ? -12.274 1.605 13.544 1.00 86.50 72 ASN A N 1
ATOM 542 C CA . ASN A 1 72 ? -12.064 1.201 14.936 1.00 86.50 72 ASN A CA 1
ATOM 543 C C . ASN A 1 72 ? -10.888 1.925 15.627 1.00 86.50 72 ASN A C 1
ATOM 545 O O . ASN A 1 72 ? -10.480 1.506 16.710 1.00 86.50 72 ASN A O 1
ATOM 549 N N . GLY A 1 73 ? -10.317 2.956 14.995 1.00 86.19 73 GLY A N 1
ATOM 550 C CA . GLY A 1 73 ? -9.191 3.736 15.514 1.00 86.19 73 GLY A CA 1
ATOM 551 C C . GLY A 1 73 ? -7.804 3.183 15.171 1.00 86.19 73 GLY A C 1
ATOM 552 O O . GLY A 1 73 ? -6.818 3.879 15.384 1.00 86.19 73 GLY A O 1
ATOM 553 N N . LEU A 1 74 ? -7.695 1.979 14.594 1.00 89.19 74 LEU A N 1
ATOM 554 C CA . LEU A 1 74 ? -6.398 1.412 14.213 1.00 89.19 74 LEU A CA 1
ATOM 555 C C . LEU A 1 74 ? -5.743 2.241 13.098 1.00 89.19 74 LEU A C 1
ATOM 557 O O . LEU A 1 74 ? -6.335 2.423 12.033 1.00 89.19 74 LEU A O 1
ATOM 561 N N . ASN A 1 75 ? -4.508 2.681 13.311 1.00 92.50 75 ASN A N 1
ATOM 562 C CA . ASN A 1 75 ? -3.704 3.418 12.344 1.00 92.50 75 ASN A CA 1
ATOM 563 C C . ASN A 1 75 ? -2.558 2.539 11.825 1.00 92.50 75 ASN A C 1
ATOM 565 O O . ASN A 1 75 ? -1.722 2.078 12.601 1.00 92.50 75 ASN A O 1
ATOM 569 N N . MET A 1 76 ? -2.520 2.313 10.514 1.00 93.88 76 MET A N 1
ATOM 570 C CA . MET A 1 76 ? -1.480 1.547 9.828 1.00 93.88 76 MET A CA 1
ATOM 571 C C . MET A 1 76 ? -0.689 2.469 8.905 1.00 93.88 76 MET A C 1
ATOM 573 O O . MET A 1 76 ? -1.258 3.073 7.994 1.00 93.88 76 MET A O 1
ATOM 577 N N . THR A 1 77 ? 0.620 2.552 9.115 1.00 95.94 77 THR A N 1
ATOM 578 C CA . THR A 1 77 ? 1.538 3.327 8.276 1.00 95.94 77 THR A CA 1
ATOM 579 C C . THR A 1 77 ? 2.351 2.392 7.390 1.00 95.94 77 THR A C 1
ATOM 581 O O . THR A 1 77 ? 3.130 1.570 7.875 1.00 95.94 77 THR A O 1
ATOM 584 N N . PHE A 1 78 ? 2.199 2.557 6.081 1.00 95.25 78 PHE A N 1
ATOM 585 C CA . PHE A 1 78 ? 2.965 1.871 5.049 1.00 95.25 78 PHE A CA 1
ATOM 586 C C . PHE A 1 78 ? 4.040 2.818 4.531 1.00 95.25 78 PHE A C 1
ATOM 588 O O . PHE A 1 78 ? 3.720 3.861 3.960 1.00 95.25 78 PHE A O 1
ATOM 595 N N . ASN A 1 79 ? 5.305 2.451 4.715 1.00 95.44 79 ASN A N 1
ATOM 596 C CA . ASN A 1 79 ? 6.437 3.141 4.104 1.00 95.44 79 ASN A CA 1
ATOM 597 C C . ASN A 1 79 ? 6.877 2.324 2.893 1.00 95.44 79 ASN A C 1
ATOM 599 O O . ASN A 1 79 ? 7.511 1.283 3.063 1.00 95.44 79 ASN A O 1
ATOM 603 N N . PHE A 1 80 ? 6.514 2.765 1.694 1.00 94.88 80 PHE A N 1
ATOM 604 C CA . PHE A 1 80 ? 6.825 2.030 0.475 1.00 94.88 80 PHE A CA 1
ATOM 605 C C . PHE A 1 80 ? 8.248 2.315 -0.007 1.00 94.88 80 PHE A C 1
ATOM 607 O O . PHE A 1 80 ? 8.813 3.382 0.250 1.00 94.88 80 PHE A O 1
ATOM 614 N N . LYS A 1 81 ? 8.806 1.349 -0.729 1.00 93.00 81 LYS A N 1
ATOM 615 C CA . LYS A 1 81 ? 10.074 1.430 -1.457 1.00 93.00 81 LYS A CA 1
ATOM 616 C C . LYS A 1 81 ? 9.834 1.269 -2.949 1.00 93.00 81 LYS A C 1
ATOM 618 O O . LYS A 1 81 ? 8.824 0.713 -3.374 1.00 93.00 81 LYS A O 1
ATOM 623 N N . GLU A 1 82 ? 10.779 1.759 -3.742 1.00 94.38 82 GLU A N 1
ATOM 624 C CA . GLU A 1 82 ? 10.789 1.533 -5.184 1.00 94.38 82 GLU A CA 1
ATOM 625 C C . GLU A 1 82 ? 10.588 0.040 -5.493 1.00 94.38 82 GLU A C 1
ATOM 627 O O . GLU A 1 82 ? 11.174 -0.825 -4.836 1.00 94.38 82 GLU A O 1
ATOM 632 N N . ASN A 1 83 ? 9.772 -0.247 -6.506 1.00 91.12 83 ASN A N 1
ATOM 633 C CA . ASN A 1 83 ? 9.285 -1.576 -6.872 1.00 91.12 83 ASN A CA 1
ATOM 634 C C . ASN A 1 83 ? 8.235 -2.186 -5.928 1.00 91.12 83 ASN A C 1
ATOM 636 O O . ASN A 1 83 ? 7.874 -3.334 -6.138 1.00 91.12 83 ASN A O 1
ATOM 640 N N . ASP A 1 84 ? 7.682 -1.453 -4.961 1.00 92.44 84 ASP A N 1
ATOM 641 C CA . ASP A 1 84 ? 6.433 -1.862 -4.308 1.00 92.44 84 ASP A CA 1
ATOM 642 C C . ASP A 1 84 ? 5.234 -1.708 -5.256 1.00 92.44 84 ASP A C 1
ATOM 644 O O . ASP A 1 84 ? 5.261 -0.919 -6.204 1.00 92.44 84 ASP A O 1
ATOM 648 N N . TYR A 1 85 ? 4.161 -2.455 -5.000 1.00 90.94 85 TYR A N 1
ATOM 649 C CA . TYR A 1 85 ? 2.990 -2.496 -5.872 1.00 90.94 85 TYR A CA 1
ATOM 650 C C . TYR A 1 85 ? 1.696 -2.207 -5.119 1.00 90.94 85 TYR A C 1
ATOM 652 O O . TYR A 1 85 ? 1.548 -2.506 -3.931 1.00 90.94 85 TYR A O 1
ATOM 660 N N . ARG A 1 86 ? 0.715 -1.666 -5.839 1.00 90.75 86 ARG A N 1
ATOM 661 C CA . ARG A 1 86 ? -0.661 -1.547 -5.358 1.00 90.75 86 ARG A CA 1
ATOM 662 C C . ARG A 1 86 ? -1.660 -1.756 -6.484 1.00 90.75 86 ARG A C 1
ATOM 664 O O . ARG A 1 86 ? -1.395 -1.416 -7.634 1.00 90.75 86 ARG A O 1
ATOM 671 N N . TYR A 1 87 ? -2.835 -2.248 -6.135 1.00 87.94 87 TYR A N 1
ATOM 672 C CA . TYR A 1 87 ? -3.985 -2.290 -7.033 1.00 87.94 87 TYR A CA 1
ATOM 673 C C . TYR A 1 87 ? -5.281 -2.339 -6.223 1.00 87.94 87 TYR A C 1
ATOM 675 O O . TYR A 1 87 ? -5.271 -2.551 -5.007 1.00 87.94 87 TYR A O 1
ATOM 683 N N . THR A 1 88 ? -6.403 -2.114 -6.895 1.00 85.38 88 THR A N 1
ATOM 684 C CA . THR A 1 88 ? -7.737 -2.173 -6.292 1.00 85.38 88 THR A CA 1
ATOM 685 C C . THR A 1 88 ? -8.559 -3.284 -6.926 1.00 85.38 88 THR A C 1
ATOM 687 O O . THR A 1 88 ? -8.581 -3.410 -8.147 1.00 85.38 88 THR A O 1
ATOM 690 N N . LEU A 1 89 ? -9.263 -4.060 -6.103 1.00 82.06 89 LEU A N 1
ATOM 691 C CA . LEU A 1 89 ? -10.228 -5.068 -6.538 1.00 82.06 89 LEU A CA 1
ATOM 692 C C . LEU A 1 89 ? -11.535 -4.865 -5.762 1.00 82.06 89 LEU A C 1
ATOM 694 O O . LEU A 1 89 ? -11.617 -5.207 -4.581 1.00 82.06 89 LEU A O 1
ATOM 698 N N . GLY A 1 90 ? -12.562 -4.317 -6.415 1.00 86.56 90 GLY A N 1
ATOM 699 C CA . GLY A 1 90 ? -13.808 -3.942 -5.735 1.00 86.56 90 GLY A CA 1
ATOM 700 C C . GLY A 1 90 ? -13.530 -3.009 -4.550 1.00 86.56 90 GLY A C 1
ATOM 701 O O . GLY A 1 90 ? -12.821 -2.018 -4.703 1.00 86.56 90 GLY A O 1
ATOM 702 N N . ASN A 1 91 ? -14.012 -3.377 -3.359 1.00 86.62 91 ASN A N 1
ATOM 703 C CA . ASN A 1 91 ? -13.812 -2.620 -2.112 1.00 86.62 91 ASN A CA 1
ATOM 704 C C . ASN A 1 91 ? -12.497 -2.967 -1.390 1.00 86.62 91 ASN A C 1
ATOM 706 O O . ASN A 1 91 ? -12.364 -2.774 -0.183 1.00 86.62 91 ASN A O 1
ATOM 710 N N . TRP A 1 92 ? -11.516 -3.534 -2.090 1.00 85.50 92 TRP A N 1
ATOM 711 C CA . TRP A 1 92 ? -10.221 -3.873 -1.510 1.00 85.50 92 TRP A CA 1
ATOM 712 C C . TRP A 1 92 ? -9.114 -3.075 -2.173 1.00 85.50 92 TRP A C 1
ATOM 714 O O . TRP A 1 92 ? -8.970 -3.096 -3.394 1.00 85.50 92 TRP A O 1
ATOM 724 N N . ILE A 1 93 ? -8.277 -2.441 -1.353 1.00 88.69 93 ILE A N 1
ATOM 725 C CA . ILE A 1 93 ? -6.940 -2.024 -1.768 1.00 88.69 93 ILE A CA 1
ATOM 726 C C . ILE A 1 93 ? -5.947 -3.106 -1.351 1.00 88.69 93 ILE A C 1
ATOM 728 O O . ILE A 1 93 ? -5.904 -3.522 -0.187 1.00 88.69 93 ILE A O 1
ATOM 732 N N . ILE A 1 94 ? -5.175 -3.580 -2.322 1.00 89.88 94 ILE A N 1
ATOM 733 C CA . ILE A 1 94 ? -4.133 -4.578 -2.126 1.00 89.88 94 ILE A CA 1
ATOM 734 C C . ILE A 1 94 ? -2.788 -3.881 -2.262 1.00 89.88 94 ILE A C 1
ATOM 736 O O . ILE A 1 94 ? -2.536 -3.174 -3.237 1.00 89.88 94 ILE A O 1
ATOM 740 N N . LEU A 1 95 ? -1.948 -4.063 -1.251 1.00 91.88 95 LEU A N 1
ATOM 741 C CA . LEU A 1 95 ? -0.630 -3.458 -1.134 1.00 91.88 95 LEU A CA 1
ATOM 742 C C . LEU A 1 95 ? 0.398 -4.584 -1.074 1.00 91.88 95 LEU A C 1
ATOM 744 O O . LEU A 1 95 ? 0.303 -5.447 -0.201 1.00 91.88 95 LEU A O 1
ATOM 748 N N . ILE A 1 96 ? 1.366 -4.570 -1.983 1.00 90.88 96 ILE A N 1
ATOM 749 C CA . ILE A 1 96 ? 2.477 -5.521 -2.027 1.00 90.88 96 ILE A CA 1
ATOM 750 C C . ILE A 1 96 ? 3.742 -4.724 -1.721 1.00 90.88 96 ILE A C 1
ATOM 752 O O . ILE A 1 96 ? 4.155 -3.890 -2.523 1.00 90.88 96 ILE A O 1
ATOM 756 N N . HIS A 1 97 ? 4.313 -4.929 -0.539 1.00 90.81 97 HIS A N 1
ATOM 757 C CA . HIS A 1 97 ? 5.351 -4.054 0.007 1.00 90.81 97 HIS A CA 1
ATOM 758 C C . HIS A 1 97 ? 6.466 -4.841 0.691 1.00 90.81 97 HIS A C 1
ATOM 760 O O . HIS A 1 97 ? 6.219 -5.884 1.295 1.00 90.81 97 HIS A O 1
ATOM 766 N N . GLN A 1 98 ? 7.693 -4.331 0.637 1.00 89.06 98 GLN A N 1
ATOM 767 C CA . GLN A 1 98 ? 8.847 -4.993 1.265 1.00 89.06 98 GLN A CA 1
ATOM 768 C C . GLN A 1 98 ? 8.998 -4.655 2.756 1.00 89.06 98 GLN A C 1
ATOM 770 O O . GLN A 1 98 ? 9.392 -5.492 3.571 1.00 89.06 98 GLN A O 1
ATOM 775 N N . ASN A 1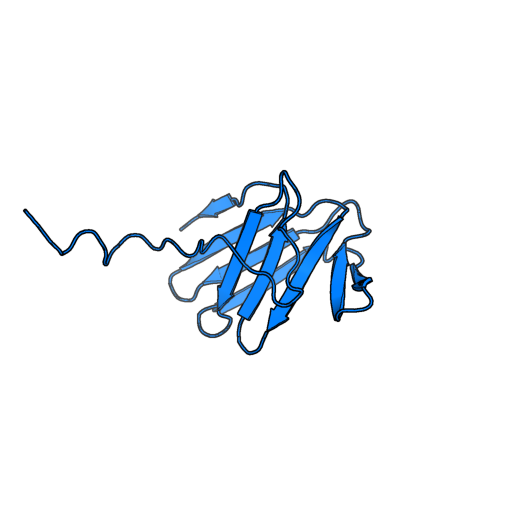 99 ? 8.688 -3.415 3.141 1.00 90.69 99 ASN A N 1
ATOM 776 C CA . ASN A 1 99 ? 8.877 -2.960 4.519 1.00 90.69 99 ASN A CA 1
ATOM 777 C C . ASN A 1 99 ? 7.797 -3.496 5.467 1.00 90.69 99 ASN A C 1
ATOM 779 O O . ASN A 1 99 ? 6.682 -3.813 5.053 1.00 90.69 99 ASN A O 1
ATOM 783 N N . ASP A 1 100 ? 8.123 -3.565 6.757 1.00 88.00 100 ASP A N 1
ATOM 784 C CA . ASP A 1 100 ? 7.129 -3.760 7.812 1.00 88.00 100 ASP A CA 1
ATOM 785 C C . ASP A 1 100 ? 6.170 -2.570 7.932 1.00 88.00 100 ASP A C 1
ATOM 787 O O . ASP A 1 100 ? 6.482 -1.437 7.557 1.00 88.00 100 ASP A O 1
ATOM 791 N N . ILE A 1 101 ? 4.983 -2.861 8.458 1.00 90.06 101 ILE A N 1
ATOM 792 C CA . ILE A 1 101 ? 3.913 -1.891 8.683 1.00 90.06 101 ILE A CA 1
ATOM 793 C C . ILE A 1 101 ? 4.012 -1.427 10.132 1.00 90.06 101 ILE A C 1
ATOM 795 O O . ILE A 1 101 ? 4.051 -2.256 11.041 1.00 90.06 101 ILE A O 1
ATOM 799 N N . ASP A 1 102 ? 4.008 -0.115 10.355 1.00 91.19 102 ASP A N 1
ATOM 800 C CA . ASP A 1 102 ? 3.867 0.439 11.704 1.00 91.19 102 ASP A CA 1
ATOM 801 C C . ASP A 1 102 ? 2.373 0.498 12.056 1.00 91.19 102 ASP A C 1
ATOM 803 O O . ASP A 1 102 ? 1.586 1.123 11.340 1.00 91.19 102 ASP A O 1
ATOM 807 N N . ILE A 1 103 ? 1.974 -0.197 13.124 1.00 90.69 103 ILE A N 1
ATOM 808 C CA . ILE A 1 103 ? 0.578 -0.339 13.553 1.00 90.69 103 ILE A CA 1
ATOM 809 C C . ILE A 1 103 ? 0.418 0.268 14.947 1.00 90.69 103 ILE A C 1
ATOM 811 O O . ILE A 1 103 ? 1.040 -0.184 15.908 1.00 90.69 103 ILE A O 1
ATOM 815 N N . LYS A 1 104 ? -0.468 1.261 15.061 1.00 90.25 104 LYS A N 1
ATOM 816 C CA . LYS A 1 104 ? -0.803 1.960 16.310 1.00 90.25 104 LYS A CA 1
ATOM 817 C C . LYS A 1 104 ? -2.311 1.942 16.540 1.00 90.25 104 LYS A C 1
ATOM 819 O O . LYS A 1 104 ? -3.083 1.875 15.584 1.00 90.25 104 LYS A O 1
ATOM 824 N N . LYS A 1 105 ? -2.725 1.988 17.802 1.00 80.06 105 LYS A N 1
ATOM 825 C CA . LYS A 1 105 ? -4.128 2.057 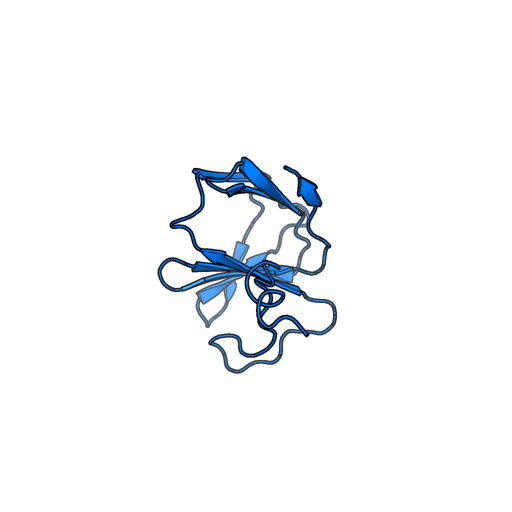18.220 1.00 80.06 105 LYS A CA 1
ATOM 826 C C . LYS A 1 105 ? -4.364 3.322 19.028 1.00 80.06 105 LYS A C 1
ATOM 828 O O . LYS A 1 105 ? -3.428 3.701 19.764 1.00 80.06 105 LYS A O 1
#

Organism: NCBI:txid1231